Protein AF-A0A367PMP8-F1 (afdb_monomer_lite)

Structure (mmCIF, N/CA/C/O backbone):
data_AF-A0A367PMP8-F1
#
_entry.id   AF-A0A367PMP8-F1
#
loop_
_atom_site.group_PDB
_atom_site.id
_atom_site.type_symbol
_atom_site.label_atom_id
_atom_site.label_alt_id
_atom_site.label_comp_id
_atom_site.label_asym_id
_atom_site.label_entity_id
_atom_site.label_seq_id
_atom_site.pdbx_PDB_ins_code
_atom_site.Cartn_x
_atom_site.Cartn_y
_atom_site.Cartn_z
_atom_site.occupancy
_atom_site.B_iso_or_equiv
_atom_site.auth_seq_id
_atom_site.auth_comp_id
_atom_site.auth_asym_id
_atom_site.auth_atom_id
_atom_site.pdbx_PDB_model_num
ATOM 1 N N . MET A 1 1 ? -10.893 -5.552 10.935 1.00 85.62 1 MET A N 1
ATOM 2 C CA . MET A 1 1 ? -11.098 -5.593 9.469 1.00 85.62 1 MET A CA 1
ATOM 3 C C . MET A 1 1 ? -9.881 -4.990 8.791 1.00 85.62 1 MET A C 1
ATOM 5 O O . MET A 1 1 ? -9.346 -4.010 9.304 1.00 85.62 1 MET A O 1
ATOM 9 N N . ARG A 1 2 ? -9.446 -5.575 7.673 1.00 90.00 2 ARG A N 1
ATOM 10 C CA . ARG A 1 2 ? -8.241 -5.177 6.938 1.00 90.00 2 ARG A CA 1
ATOM 11 C C . ARG A 1 2 ? -8.614 -4.730 5.525 1.00 90.00 2 ARG A C 1
ATOM 13 O O . ARG A 1 2 ? -9.463 -5.356 4.899 1.00 90.00 2 ARG A O 1
ATOM 20 N N . ILE A 1 3 ? -7.978 -3.672 5.033 1.00 93.56 3 ILE A N 1
ATOM 21 C CA . ILE A 1 3 ? -8.108 -3.182 3.659 1.00 93.56 3 ILE A CA 1
ATOM 22 C C . ILE A 1 3 ? -6.790 -3.430 2.927 1.00 93.56 3 ILE A C 1
ATOM 24 O O . ILE A 1 3 ? -5.734 -2.950 3.341 1.00 93.56 3 ILE A O 1
ATOM 28 N N . LEU A 1 4 ? -6.866 -4.164 1.819 1.00 94.81 4 LEU A N 1
ATOM 29 C CA . LEU A 1 4 ? -5.799 -4.257 0.830 1.00 94.81 4 LEU A CA 1
ATOM 30 C C . LEU A 1 4 ? -6.060 -3.215 -0.262 1.00 94.81 4 LEU A C 1
ATOM 32 O O . LEU A 1 4 ? -7.098 -3.261 -0.920 1.00 94.81 4 LEU 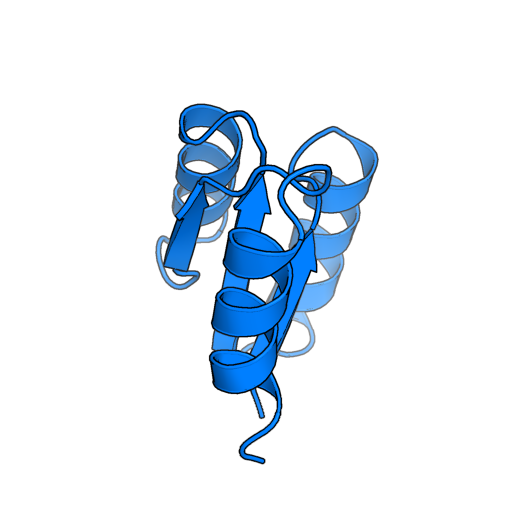A O 1
ATOM 36 N N . MET A 1 5 ? -5.127 -2.288 -0.463 1.00 95.25 5 MET A N 1
ATOM 37 C CA . MET A 1 5 ? -5.165 -1.337 -1.572 1.00 95.25 5 MET A CA 1
ATOM 38 C C . MET A 1 5 ? -4.170 -1.766 -2.645 1.00 95.25 5 MET A C 1
ATOM 40 O O . MET A 1 5 ? -2.965 -1.764 -2.404 1.00 95.25 5 MET A O 1
ATOM 44 N N . LEU A 1 6 ? -4.691 -2.124 -3.819 1.00 95.81 6 LEU A N 1
ATOM 45 C CA . LEU A 1 6 ? -3.903 -2.460 -5.002 1.00 95.81 6 LEU A CA 1
ATOM 46 C C . LEU A 1 6 ? -3.663 -1.192 -5.832 1.00 95.81 6 LEU A C 1
ATOM 48 O O . LEU A 1 6 ? -4.61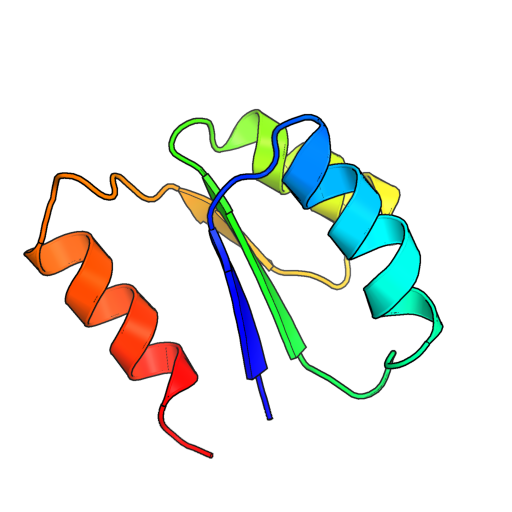4 -0.543 -6.269 1.00 95.81 6 LEU A O 1
ATOM 52 N N . GLY A 1 7 ? -2.396 -0.865 -6.065 1.00 96.88 7 GLY A N 1
ATOM 53 C CA . GLY A 1 7 ? -1.964 0.323 -6.792 1.00 96.88 7 GLY A CA 1
ATOM 54 C C . GLY A 1 7 ? -1.745 1.529 -5.876 1.00 96.88 7 GLY A C 1
ATOM 55 O O . GLY A 1 7 ? -2.676 2.081 -5.298 1.00 96.88 7 GLY A O 1
ATOM 56 N N . CYS A 1 8 ? -0.500 1.985 -5.808 1.00 97.69 8 CYS A N 1
ATOM 57 C CA . CYS A 1 8 ? 0.003 3.119 -5.031 1.00 97.69 8 CYS A CA 1
ATOM 58 C C . CYS A 1 8 ? 0.446 4.289 -5.930 1.00 97.69 8 CYS A C 1
ATOM 60 O O . CYS A 1 8 ? 1.145 5.202 -5.491 1.00 97.69 8 CYS A O 1
ATOM 62 N N . GLY A 1 9 ? 0.024 4.279 -7.198 1.00 96.06 9 GLY A N 1
ATOM 63 C CA . GLY A 1 9 ? 0.122 5.428 -8.095 1.00 96.06 9 GLY A CA 1
ATOM 64 C C . GLY A 1 9 ? -0.809 6.577 -7.684 1.00 96.06 9 GLY A C 1
ATOM 65 O O . GLY A 1 9 ? -1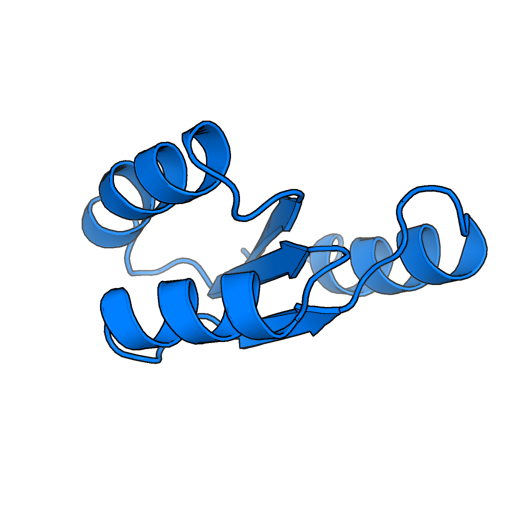.401 6.581 -6.608 1.00 96.06 9 GLY A O 1
ATOM 66 N N . ASN A 1 10 ? -0.986 7.559 -8.570 1.00 96.88 10 ASN A N 1
ATOM 67 C CA . ASN A 1 10 ? -1.675 8.815 -8.244 1.00 96.88 10 ASN A CA 1
ATOM 68 C C . ASN A 1 10 ? -3.078 8.623 -7.623 1.00 96.88 10 ASN A C 1
ATOM 70 O O . ASN A 1 10 ? -3.390 9.205 -6.586 1.00 96.88 10 ASN A O 1
ATOM 74 N N . ILE A 1 11 ? -3.913 7.774 -8.234 1.00 96.62 11 ILE A N 1
ATOM 75 C CA . ILE A 1 11 ? -5.287 7.545 -7.761 1.00 96.62 11 ILE A CA 1
ATOM 76 C C . ILE A 1 11 ? -5.296 6.817 -6.416 1.00 96.62 11 ILE A C 1
ATOM 78 O O . ILE A 1 11 ? -5.908 7.304 -5.469 1.00 96.62 11 ILE A O 1
ATOM 82 N N . GLY A 1 12 ? -4.591 5.688 -6.310 1.00 96.75 12 GLY A N 1
ATOM 83 C CA . GLY A 1 12 ? -4.549 4.905 -5.075 1.00 96.75 12 GLY A CA 1
ATOM 84 C C . GLY A 1 12 ? -3.969 5.688 -3.899 1.00 96.75 12 GLY A C 1
ATOM 85 O O . GLY A 1 12 ? -4.536 5.665 -2.809 1.00 96.75 12 GLY A O 1
ATOM 86 N N . ALA A 1 13 ? -2.920 6.480 -4.133 1.00 97.50 13 ALA A N 1
ATOM 87 C CA . ALA A 1 13 ? -2.339 7.348 -3.116 1.00 97.50 13 ALA A CA 1
ATOM 88 C C . ALA A 1 13 ? -3.328 8.415 -2.619 1.00 97.50 13 ALA A C 1
ATOM 90 O O . ALA A 1 13 ? -3.446 8.628 -1.414 1.00 97.50 13 ALA A O 1
ATOM 91 N N . ASN A 1 14 ? -4.085 9.057 -3.515 1.00 97.94 14 ASN A N 1
ATOM 92 C CA . ASN A 1 14 ? -5.104 10.027 -3.105 1.00 97.94 14 ASN A CA 1
ATOM 93 C C . ASN A 1 14 ? -6.254 9.371 -2.335 1.00 97.94 14 ASN A C 1
ATOM 95 O O . ASN A 1 14 ? -6.697 9.918 -1.329 1.00 97.94 14 ASN A O 1
ATOM 99 N N . VAL A 1 15 ? -6.689 8.175 -2.740 1.00 97.25 15 VAL A N 1
ATOM 100 C CA . VAL A 1 15 ? -7.676 7.408 -1.966 1.00 97.25 15 VAL A CA 1
ATOM 101 C C . VAL A 1 15 ? -7.138 7.091 -0.570 1.00 97.25 15 VAL A C 1
ATOM 103 O O . VAL A 1 15 ? -7.859 7.277 0.405 1.00 97.25 15 VAL A O 1
ATOM 106 N N . ALA A 1 16 ? -5.875 6.674 -0.445 1.00 96.62 16 ALA A N 1
ATOM 107 C CA . ALA A 1 16 ? -5.270 6.339 0.843 1.00 96.62 16 ALA A CA 1
ATOM 108 C C . ALA A 1 16 ? -5.191 7.558 1.776 1.00 96.62 16 ALA A C 1
ATOM 110 O O . ALA A 1 16 ? -5.566 7.458 2.946 1.00 96.62 16 ALA A O 1
ATOM 111 N N . ARG A 1 17 ? -4.771 8.716 1.245 1.00 96.56 17 ARG A N 1
ATOM 112 C CA . ARG A 1 17 ? -4.719 9.996 1.976 1.00 96.56 17 ARG A CA 1
ATOM 113 C C . ARG A 1 17 ? -6.073 10.409 2.535 1.00 96.56 17 ARG A C 1
ATOM 115 O O . ARG A 1 17 ? -6.144 10.962 3.624 1.00 96.56 17 ARG A O 1
ATOM 122 N N . GLU A 1 18 ? -7.141 10.119 1.807 1.00 96.44 18 GLU A N 1
ATOM 123 C CA . GLU A 1 18 ? -8.501 10.456 2.208 1.00 96.44 18 GLU A CA 1
ATOM 124 C C . GLU A 1 18 ? -9.110 9.404 3.152 1.00 96.44 18 GLU A C 1
ATOM 126 O O . GLU A 1 18 ? -9.814 9.743 4.108 1.00 96.44 18 GLU A O 1
ATOM 131 N N . LEU A 1 19 ? -8.870 8.120 2.898 1.00 94.50 19 LEU A N 1
ATOM 132 C CA . LEU A 1 19 ? -9.514 7.025 3.620 1.00 94.50 19 LEU A CA 1
ATOM 133 C C . LEU A 1 19 ? -8.901 6.808 5.005 1.00 94.50 19 LEU A C 1
ATOM 135 O O . LEU A 1 19 ? -9.630 6.682 5.991 1.00 94.50 19 LEU A O 1
ATOM 139 N N . LEU A 1 20 ? -7.571 6.792 5.085 1.00 94.81 20 LEU A N 1
ATOM 140 C CA . LEU A 1 20 ? -6.857 6.391 6.292 1.00 94.81 20 LEU A CA 1
ATOM 141 C C . LEU A 1 20 ? -7.142 7.304 7.500 1.00 94.81 20 LEU A C 1
ATOM 143 O O . LEU A 1 20 ? -7.427 6.772 8.573 1.00 94.81 20 LEU A O 1
ATOM 147 N N . PRO A 1 21 ? -7.181 8.647 7.362 1.00 93.69 21 PRO A N 1
ATOM 148 C CA . PRO A 1 21 ? -7.545 9.528 8.473 1.00 93.69 21 PRO A CA 1
ATOM 149 C C . PRO A 1 21 ? -9.006 9.391 8.909 1.00 93.69 21 PRO A C 1
ATOM 151 O O . PRO A 1 21 ? -9.325 9.646 10.068 1.00 93.69 21 PRO A O 1
ATO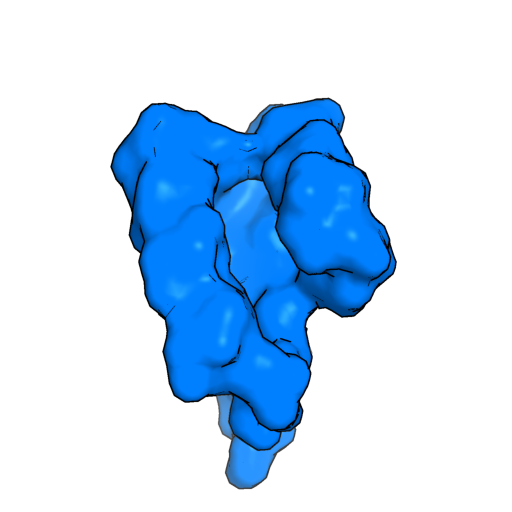M 154 N N . ARG A 1 22 ? -9.906 9.005 7.994 1.00 95.75 22 ARG A N 1
ATOM 155 C CA . ARG A 1 22 ? -11.335 8.835 8.296 1.00 95.75 22 ARG A CA 1
ATOM 156 C C . ARG A 1 22 ? -11.627 7.531 9.024 1.00 95.75 22 ARG A C 1
ATOM 158 O O . ARG A 1 22 ? -12.599 7.478 9.772 1.00 95.75 22 ARG A O 1
ATOM 165 N N . ARG A 1 23 ? -10.826 6.494 8.777 1.00 94.94 23 ARG A N 1
ATOM 166 C CA . ARG A 1 23 ? -10.988 5.146 9.339 1.00 94.94 23 ARG A CA 1
ATOM 167 C C . ARG A 1 23 ? -9.656 4.631 9.913 1.00 94.94 23 ARG A C 1
ATOM 169 O O . ARG A 1 23 ? -9.125 3.635 9.409 1.00 94.94 23 ARG A O 1
ATOM 176 N N . PRO A 1 24 ? -9.069 5.315 10.916 1.00 93.50 24 PRO A N 1
ATOM 177 C CA . PRO A 1 24 ? -7.744 4.987 11.448 1.00 93.50 24 PRO A CA 1
ATOM 178 C C . PRO A 1 24 ? -7.708 3.678 12.249 1.00 93.50 24 PRO A C 1
ATOM 180 O O . PRO A 1 24 ? -6.628 3.193 12.575 1.00 93.50 24 PRO A O 1
ATOM 183 N N . GLU A 1 25 ? -8.871 3.129 12.599 1.00 94.00 25 GLU A N 1
ATOM 184 C CA . GLU A 1 25 ? -9.027 1.866 13.319 1.00 94.00 25 GLU A CA 1
ATOM 185 C C . GLU A 1 25 ? -8.866 0.623 12.431 1.00 94.00 25 GLU A C 1
ATOM 187 O O . GLU A 1 25 ? -8.787 -0.491 12.947 1.00 94.00 25 GLU A O 1
ATOM 192 N N . LEU A 1 26 ? -8.851 0.793 11.106 1.00 93.38 26 LEU A N 1
ATOM 193 C CA . LEU A 1 26 ? -8.665 -0.304 10.161 1.00 93.38 26 LEU A CA 1
ATOM 194 C C . LEU A 1 26 ? -7.180 -0.593 9.933 1.00 93.38 26 LEU A C 1
ATOM 196 O O . LEU A 1 26 ? -6.336 0.302 9.954 1.00 93.38 26 LEU A O 1
ATOM 200 N N . GLU A 1 27 ? -6.866 -1.854 9.653 1.00 93.19 27 GLU A N 1
ATOM 201 C CA . GLU A 1 27 ? -5.535 -2.233 9.185 1.00 93.19 27 GLU A CA 1
ATOM 202 C C . GLU A 1 27 ? -5.431 -2.007 7.677 1.00 93.19 27 GLU A C 1
ATOM 204 O O . GLU A 1 27 ? -6.278 -2.481 6.919 1.00 93.19 27 GLU A O 1
ATOM 209 N N . TYR A 1 28 ? -4.374 -1.332 7.233 1.00 95.44 28 TYR A N 1
ATOM 210 C CA . TYR A 1 28 ? -4.138 -1.052 5.819 1.00 95.44 28 TYR A CA 1
ATOM 211 C C . TYR A 1 28 ? -2.894 -1.765 5.323 1.00 95.44 28 TYR A C 1
ATOM 213 O O . TYR A 1 28 ? -1.844 -1.748 5.973 1.00 95.44 28 TYR A O 1
ATOM 221 N N . VAL A 1 29 ? -3.012 -2.348 4.137 1.00 96.38 29 VAL A N 1
ATOM 222 C CA . VAL A 1 29 ? -1.879 -2.872 3.383 1.00 96.38 29 VAL A CA 1
ATOM 223 C C . VAL A 1 29 ? -1.882 -2.255 1.998 1.00 96.38 29 VAL A C 1
ATOM 225 O O . VAL A 1 29 ? -2.861 -2.363 1.264 1.00 96.38 29 VAL A O 1
ATOM 228 N N . PHE A 1 30 ? -0.784 -1.590 1.667 1.00 97.31 30 PHE A N 1
ATOM 229 C CA . PHE A 1 30 ? -0.530 -0.980 0.374 1.00 97.31 30 PHE A CA 1
ATOM 230 C C . PHE A 1 30 ? 0.283 -1.947 -0.467 1.00 97.31 30 PHE A C 1
ATOM 232 O O . PHE A 1 30 ? 1.354 -2.391 -0.055 1.00 97.31 30 PHE A O 1
ATOM 239 N N . ALA A 1 31 ? -0.254 -2.303 -1.623 1.00 96.94 31 ALA A N 1
ATOM 240 C CA . ALA A 1 31 ? 0.339 -3.279 -2.508 1.00 96.94 31 ALA A CA 1
ATOM 241 C C . ALA A 1 31 ? 0.483 -2.681 -3.905 1.00 96.94 31 ALA A C 1
ATOM 243 O O . ALA A 1 31 ? -0.471 -2.139 -4.463 1.00 96.94 31 ALA A O 1
ATOM 244 N N . ASP A 1 32 ? 1.681 -2.761 -4.466 1.00 98.00 32 ASP A N 1
ATOM 245 C CA . ASP A 1 32 ? 1.981 -2.276 -5.813 1.00 98.00 32 ASP A CA 1
ATOM 246 C C . ASP A 1 32 ? 3.054 -3.161 -6.456 1.00 98.00 32 ASP A C 1
ATOM 248 O O . ASP A 1 32 ? 3.821 -3.833 -5.761 1.00 98.00 32 ASP A O 1
ATOM 252 N N . LEU A 1 33 ? 3.129 -3.153 -7.785 1.00 97.50 33 LEU A N 1
ATOM 253 C CA . LEU A 1 33 ? 4.231 -3.782 -8.509 1.00 97.50 33 LEU A CA 1
ATOM 254 C C . LEU A 1 33 ? 5.567 -3.108 -8.165 1.00 97.50 33 LEU A C 1
ATOM 256 O O . LEU A 1 33 ? 6.601 -3.774 -8.074 1.00 97.50 33 LEU A O 1
ATOM 260 N N . ASN A 1 34 ? 5.531 -1.794 -7.940 1.00 97.88 34 ASN A N 1
ATOM 261 C CA . ASN A 1 34 ? 6.632 -0.985 -7.449 1.00 97.88 34 ASN A CA 1
ATOM 262 C C . ASN A 1 34 ? 6.580 -0.868 -5.915 1.00 97.88 34 ASN A C 1
ATOM 264 O O . ASN A 1 34 ? 5.851 -0.038 -5.366 1.00 97.88 34 ASN A O 1
ATOM 268 N N . LEU A 1 35 ? 7.397 -1.672 -5.228 1.00 97.88 35 LEU A N 1
ATOM 269 C CA . LEU A 1 35 ? 7.480 -1.676 -3.765 1.00 97.88 35 LEU A CA 1
ATOM 270 C C . LEU A 1 35 ? 7.802 -0.289 -3.190 1.00 97.88 35 LEU A C 1
ATOM 272 O O . LEU A 1 35 ? 7.142 0.138 -2.245 1.00 97.88 35 LEU A O 1
ATOM 276 N N . ASP A 1 36 ? 8.733 0.443 -3.804 1.00 98.31 36 ASP A N 1
ATOM 277 C CA . ASP A 1 36 ? 9.164 1.762 -3.331 1.00 98.31 36 ASP A CA 1
ATOM 278 C C . ASP A 1 36 ? 7.995 2.758 -3.295 1.00 98.31 36 ASP A C 1
ATOM 280 O O . ASP A 1 36 ? 7.919 3.618 -2.416 1.00 98.31 36 ASP A O 1
ATOM 284 N N . ALA A 1 37 ? 7.051 2.645 -4.236 1.00 98.00 37 ALA A N 1
ATOM 285 C CA . ALA A 1 37 ? 5.858 3.487 -4.254 1.00 98.00 37 ALA A CA 1
ATOM 286 C C . ALA A 1 37 ? 4.926 3.176 -3.071 1.00 98.00 37 ALA A C 1
ATOM 288 O O . ALA A 1 37 ? 4.423 4.101 -2.425 1.00 98.00 37 ALA A O 1
ATOM 289 N N . ALA A 1 38 ? 4.726 1.892 -2.763 1.00 98.12 38 ALA A N 1
ATOM 290 C CA . ALA A 1 38 ? 3.922 1.457 -1.624 1.00 98.12 38 ALA A CA 1
ATOM 291 C C . ALA A 1 38 ? 4.567 1.853 -0.285 1.00 98.12 38 ALA A C 1
ATOM 293 O O . ALA A 1 38 ? 3.887 2.382 0.596 1.00 98.12 38 ALA A O 1
ATOM 294 N N . GLU A 1 39 ? 5.880 1.661 -0.145 1.00 98.44 39 GLU A N 1
ATOM 295 C CA . GLU A 1 39 ? 6.643 2.039 1.051 1.00 98.44 39 GLU A CA 1
ATOM 296 C C . GLU A 1 39 ? 6.638 3.550 1.275 1.00 98.44 39 GLU A C 1
ATOM 298 O O . GLU A 1 39 ? 6.373 4.015 2.386 1.00 98.44 39 GLU A O 1
ATOM 303 N N . LYS A 1 40 ? 6.856 4.333 0.213 1.00 98.12 40 LYS A N 1
ATOM 304 C CA . LYS A 1 40 ? 6.800 5.795 0.280 1.00 98.12 40 LYS A CA 1
ATOM 305 C C . LYS A 1 40 ? 5.435 6.284 0.756 1.00 98.12 40 LYS A C 1
ATOM 307 O O . LYS A 1 40 ? 5.378 7.158 1.619 1.00 98.12 40 LYS A O 1
ATOM 312 N N . LEU A 1 41 ? 4.348 5.720 0.225 1.00 97.75 41 LEU A N 1
ATOM 313 C CA . LEU A 1 41 ? 2.992 6.076 0.642 1.00 97.75 41 LEU A CA 1
ATOM 314 C C . LEU A 1 41 ? 2.716 5.668 2.097 1.00 97.75 41 LEU A C 1
ATOM 316 O O . LEU A 1 41 ? 2.115 6.433 2.849 1.00 97.75 41 LEU A O 1
ATOM 320 N N . ALA A 1 42 ? 3.173 4.486 2.516 1.00 97.38 42 ALA A N 1
ATOM 321 C CA . ALA A 1 42 ? 3.042 4.039 3.900 1.00 97.38 42 ALA A CA 1
ATOM 322 C C . ALA A 1 42 ? 3.771 4.982 4.867 1.00 97.38 42 ALA A C 1
ATOM 324 O O . ALA A 1 42 ? 3.195 5.383 5.881 1.00 97.38 42 ALA A O 1
ATOM 325 N N . LEU A 1 43 ? 5.003 5.381 4.535 1.00 97.56 43 LEU A N 1
ATOM 326 C CA . LEU A 1 43 ? 5.793 6.324 5.326 1.00 97.56 43 LEU A CA 1
ATOM 327 C C . LEU A 1 43 ? 5.132 7.706 5.391 1.00 97.56 43 LEU A C 1
ATOM 329 O O . LEU A 1 43 ? 5.020 8.276 6.475 1.00 97.56 43 LEU A O 1
ATOM 333 N N . GLU A 1 44 ? 4.650 8.214 4.254 1.00 96.31 44 GLU A N 1
ATOM 334 C CA . GLU A 1 44 ? 3.916 9.481 4.168 1.00 96.31 44 GLU A CA 1
ATOM 335 C C . GLU A 1 44 ? 2.700 9.501 5.108 1.00 96.31 44 GLU A C 1
ATOM 337 O O . GLU A 1 44 ? 2.432 10.505 5.765 1.00 96.31 44 GLU A O 1
ATOM 342 N N . LEU A 1 45 ? 2.002 8.369 5.228 1.00 95.00 45 LEU A N 1
ATOM 343 C CA . LEU A 1 45 ? 0.813 8.209 6.067 1.00 95.00 45 LEU A CA 1
ATOM 344 C C . LEU A 1 45 ? 1.132 7.732 7.496 1.00 95.00 45 LEU A C 1
ATOM 346 O O . LEU A 1 45 ? 0.291 7.137 8.175 1.00 95.00 45 LEU A O 1
ATOM 350 N N . GLY A 1 46 ? 2.345 8.019 7.977 1.00 92.50 46 GLY A N 1
ATOM 351 C CA . GLY A 1 46 ? 2.752 7.807 9.367 1.00 92.50 46 GLY A CA 1
ATOM 352 C C . GLY A 1 46 ? 3.279 6.406 9.676 1.00 92.50 46 GLY A C 1
ATOM 353 O O . GLY A 1 46 ? 3.307 6.018 10.843 1.00 92.50 46 GLY A O 1
ATOM 354 N N . GLY A 1 47 ? 3.658 5.630 8.656 1.00 88.56 47 GLY A N 1
ATOM 355 C CA . GLY A 1 47 ? 4.322 4.328 8.793 1.00 88.56 47 GLY A CA 1
ATOM 356 C C . GLY A 1 47 ? 3.454 3.212 9.381 1.00 88.56 47 GLY A C 1
ATOM 357 O O . GLY A 1 47 ? 3.965 2.141 9.695 1.00 88.56 47 GLY A O 1
ATOM 358 N N . ARG A 1 48 ? 2.150 3.450 9.564 1.00 85.81 48 ARG A N 1
ATOM 359 C CA . ARG A 1 48 ? 1.202 2.449 10.078 1.00 85.81 48 ARG A CA 1
ATOM 360 C C . ARG A 1 48 ? 0.806 1.395 9.038 1.00 85.81 48 ARG A C 1
ATOM 362 O O . ARG A 1 48 ? 0.698 0.230 9.421 1.00 85.81 48 ARG A O 1
ATOM 369 N N . PRO A 1 49 ? 0.555 1.751 7.762 1.00 94.38 49 PRO A N 1
ATOM 370 C CA . PRO A 1 49 ? 0.236 0.758 6.742 1.00 94.38 49 PRO A CA 1
ATOM 371 C C . PRO A 1 49 ? 1.427 -0.156 6.471 1.00 94.38 49 PRO A C 1
ATOM 373 O O . PRO A 1 49 ? 2.565 0.307 6.419 1.00 94.38 49 PRO A O 1
ATOM 376 N N . ARG A 1 50 ? 1.173 -1.446 6.235 1.00 95.25 50 ARG A N 1
ATOM 377 C CA . ARG A 1 50 ? 2.213 -2.325 5.677 1.00 95.25 50 ARG A CA 1
ATOM 378 C C . ARG A 1 50 ? 2.323 -2.070 4.180 1.00 95.25 50 ARG A C 1
ATOM 380 O O . ARG A 1 50 ? 1.301 -1.904 3.521 1.00 95.25 50 ARG A O 1
ATOM 387 N N . ALA A 1 51 ? 3.535 -2.104 3.649 1.00 97.44 51 ALA A N 1
ATOM 388 C CA . ALA A 1 51 ? 3.784 -2.074 2.215 1.00 97.44 51 ALA A CA 1
ATOM 389 C C . ALA A 1 51 ? 4.229 -3.460 1.745 1.00 97.44 51 ALA A C 1
ATOM 391 O O . ALA A 1 51 ? 5.023 -4.117 2.420 1.00 97.44 51 ALA A O 1
ATOM 392 N N . ILE A 1 52 ? 3.699 -3.917 0.615 1.00 96.50 52 ILE A N 1
ATOM 393 C CA . ILE A 1 52 ? 4.098 -5.174 -0.019 1.00 96.50 52 ILE A CA 1
ATOM 394 C C . ILE A 1 52 ? 4.242 -4.981 -1.525 1.00 96.50 52 ILE A C 1
ATOM 396 O O . ILE A 1 52 ? 3.564 -4.155 -2.136 1.00 96.50 52 ILE A O 1
ATOM 400 N N . ARG A 1 53 ? 5.106 -5.792 -2.131 1.00 96.75 53 ARG A N 1
ATOM 401 C CA . ARG A 1 53 ? 5.167 -5.918 -3.582 1.00 96.75 53 ARG A CA 1
ATOM 402 C C . ARG A 1 53 ? 4.142 -6.949 -4.031 1.00 96.75 53 ARG A C 1
ATOM 404 O O . ARG A 1 53 ? 4.081 -8.024 -3.440 1.00 96.75 53 ARG A O 1
ATOM 411 N N . ILE A 1 54 ? 3.402 -6.651 -5.092 1.00 95.50 54 ILE A N 1
ATOM 412 C CA . ILE A 1 54 ? 2.509 -7.616 -5.734 1.00 95.50 54 ILE A CA 1
ATOM 413 C C . ILE A 1 54 ? 2.529 -7.444 -7.248 1.00 95.50 54 ILE A C 1
ATOM 415 O O . ILE A 1 54 ? 2.502 -6.323 -7.749 1.00 95.50 54 ILE A O 1
ATOM 419 N N . ASP A 1 55 ? 2.549 -8.553 -7.978 1.00 95.38 55 ASP A N 1
ATOM 420 C CA . ASP A 1 55 ? 2.222 -8.548 -9.399 1.00 95.38 55 ASP A CA 1
ATOM 421 C C . ASP A 1 55 ? 0.795 -9.070 -9.565 1.00 95.38 55 ASP A C 1
ATOM 423 O O . ASP A 1 55 ? 0.511 -10.226 -9.273 1.00 95.38 55 ASP A O 1
ATOM 427 N N . ILE A 1 56 ? -0.121 -8.216 -10.021 1.00 93.75 56 ILE A N 1
ATOM 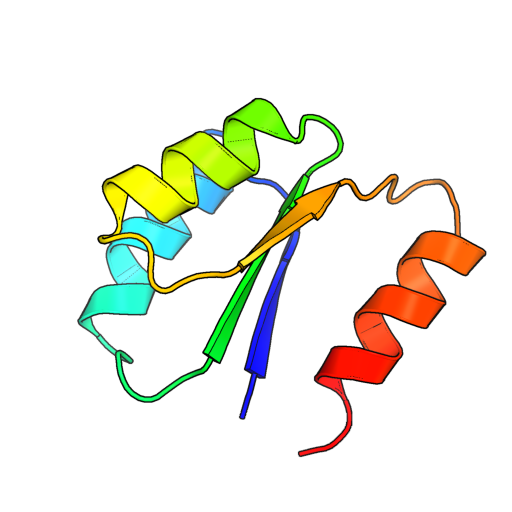428 C CA . ILE A 1 56 ? -1.529 -8.593 -10.211 1.00 93.75 56 ILE A CA 1
ATOM 429 C C . ILE A 1 56 ? -1.736 -9.555 -11.389 1.00 93.75 56 ILE A C 1
ATOM 431 O O . ILE A 1 56 ? -2.816 -10.129 -11.523 1.00 93.75 56 ILE A O 1
ATOM 435 N N . HIS A 1 57 ? -0.733 -9.713 -12.256 1.00 95.50 57 HIS A N 1
ATOM 436 C CA . HIS A 1 57 ? -0.745 -10.707 -13.325 1.00 95.50 57 HIS A CA 1
ATOM 437 C C . HIS A 1 57 ? -0.267 -12.083 -12.842 1.00 95.50 57 HIS A C 1
ATOM 439 O O . HIS A 1 57 ? -0.540 -13.084 -13.508 1.00 95.50 57 HIS A O 1
ATOM 445 N N . ASP A 1 58 ? 0.384 -12.151 -11.677 1.00 95.50 58 ASP A N 1
ATOM 446 C CA . ASP A 1 58 ? 0.675 -13.395 -10.975 1.00 95.50 58 ASP A CA 1
ATOM 447 C C . ASP A 1 58 ? -0.509 -13.761 -10.076 1.00 95.50 58 ASP A C 1
ATOM 449 O O . ASP A 1 58 ? -0.707 -13.235 -8.977 1.00 95.50 58 ASP A O 1
ATOM 453 N N . ARG A 1 59 ? -1.319 -14.696 -10.569 1.00 94.25 59 ARG A N 1
ATOM 454 C CA . ARG A 1 59 ? -2.519 -15.155 -9.875 1.00 94.25 59 ARG A CA 1
ATOM 455 C C . ARG A 1 59 ? -2.220 -15.741 -8.496 1.00 94.25 59 ARG A C 1
ATOM 457 O O . ARG A 1 59 ? -2.980 -15.485 -7.571 1.00 94.25 59 ARG A O 1
ATOM 464 N N . GLU A 1 60 ? -1.152 -16.519 -8.346 1.00 91.12 60 GLU A N 1
ATOM 465 C CA . GLU A 1 60 ? -0.845 -17.184 -7.074 1.00 91.12 60 GLU A CA 1
ATOM 466 C C . GLU A 1 60 ? -0.404 -16.157 -6.020 1.00 91.12 60 GLU A C 1
ATOM 468 O O . GLU A 1 60 ? -0.846 -16.184 -4.865 1.00 91.12 60 GLU A O 1
ATOM 473 N N . SER A 1 61 ? 0.396 -15.174 -6.444 1.00 87.62 61 SER A N 1
ATOM 474 C CA . SER A 1 61 ? 0.759 -14.027 -5.608 1.00 87.62 61 SER A CA 1
ATOM 475 C C . SER A 1 61 ? -0.470 -13.213 -5.183 1.00 87.62 61 SER A C 1
ATOM 477 O O . SER A 1 61 ? -0.593 -12.825 -4.014 1.00 87.62 61 SER A O 1
ATOM 479 N N . LEU A 1 62 ? -1.419 -12.998 -6.099 1.00 91.38 62 LEU A N 1
ATOM 480 C CA . LEU A 1 62 ? -2.651 -12.271 -5.807 1.00 91.38 62 LEU A CA 1
ATOM 481 C C . LEU A 1 62 ? -3.561 -13.029 -4.834 1.00 91.38 62 LEU A C 1
ATOM 483 O O . LEU A 1 62 ? -4.008 -12.446 -3.843 1.00 91.38 62 LEU A O 1
ATOM 487 N N . ASP A 1 63 ? -3.783 -14.320 -5.077 1.00 91.44 63 ASP A N 1
ATOM 488 C CA . ASP A 1 63 ? -4.634 -15.174 -4.245 1.00 91.44 63 ASP A CA 1
ATOM 489 C C . ASP A 1 63 ? -4.080 -15.254 -2.808 1.00 91.44 63 ASP A C 1
ATOM 491 O O . ASP A 1 63 ? -4.805 -14.973 -1.848 1.00 91.44 63 ASP A O 1
ATOM 495 N N . SER A 1 64 ? -2.772 -15.498 -2.644 1.00 87.50 64 SER A N 1
ATOM 496 C CA . SER A 1 64 ? -2.135 -15.542 -1.314 1.00 87.50 64 SER A CA 1
ATOM 497 C C . SER A 1 64 ? -2.245 -14.215 -0.547 1.00 87.50 64 SER A C 1
ATOM 499 O O . SER A 1 64 ? -2.434 -14.197 0.674 1.00 87.50 64 SER A O 1
ATOM 501 N N . THR A 1 65 ? -2.185 -13.083 -1.253 1.00 88.06 65 THR A N 1
ATOM 502 C CA . THR A 1 65 ? -2.337 -11.759 -0.639 1.00 88.06 65 THR A CA 1
ATOM 503 C C . THR A 1 65 ? -3.779 -11.512 -0.189 1.00 88.06 65 THR A C 1
ATOM 505 O O . THR A 1 65 ? -4.011 -10.984 0.905 1.00 88.06 65 THR A O 1
ATOM 508 N N . LEU A 1 66 ? -4.761 -11.915 -1.000 1.00 88.44 66 LEU A N 1
ATOM 509 C CA . LEU A 1 66 ? -6.185 -11.750 -0.705 1.00 88.44 66 LEU A CA 1
ATOM 510 C C . LEU A 1 66 ? -6.645 -12.620 0.471 1.00 88.44 66 LEU A C 1
ATOM 512 O O . LEU A 1 66 ? -7.390 -12.128 1.322 1.00 88.44 66 LEU A O 1
ATOM 516 N N . GLU A 1 67 ? -6.152 -13.855 0.593 1.00 83.69 67 GLU A N 1
ATOM 517 C CA . GLU A 1 67 ? -6.458 -14.743 1.728 1.00 83.69 67 GLU A CA 1
ATOM 518 C C . GLU A 1 67 ? -6.109 -14.114 3.085 1.00 83.69 67 GLU A C 1
ATOM 520 O O . GLU A 1 67 ? -6.865 -14.240 4.053 1.00 83.69 67 GLU A O 1
ATOM 525 N N . GLY A 1 68 ? -5.008 -13.357 3.151 1.00 68.75 68 GLY A N 1
ATOM 526 C CA . GLY A 1 68 ? -4.609 -12.598 4.340 1.00 68.75 68 GLY A CA 1
ATOM 527 C C . GLY A 1 68 ? -5.532 -11.421 4.691 1.00 68.75 68 GLY A C 1
ATOM 528 O O . GLY A 1 68 ? -5.370 -10.811 5.750 1.00 68.75 68 GLY A O 1
ATOM 529 N N . THR A 1 69 ? -6.483 -11.095 3.815 1.00 66.75 69 THR A N 1
ATOM 530 C CA . THR A 1 69 ? -7.439 -9.982 3.941 1.00 66.75 69 THR A CA 1
ATOM 531 C C . THR A 1 69 ? -8.867 -10.469 4.222 1.00 66.75 69 THR A C 1
ATOM 533 O O . THR A 1 69 ? -9.663 -9.721 4.782 1.00 66.75 69 THR A O 1
ATOM 536 N N . ALA A 1 70 ? -9.185 -11.720 3.869 1.00 57.59 70 ALA A N 1
ATOM 537 C CA . ALA A 1 70 ? -10.532 -12.298 3.936 1.00 57.59 70 ALA A CA 1
ATOM 538 C C . ALA A 1 70 ? -10.915 -12.909 5.300 1.00 57.59 70 ALA A C 1
ATOM 540 O O . ALA A 1 70 ? -12.077 -13.247 5.512 1.00 57.59 70 ALA A O 1
ATO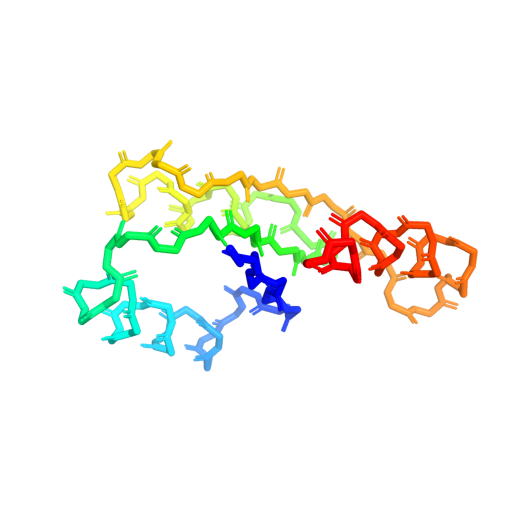M 541 N N . ARG A 1 71 ? -9.970 -13.050 6.241 1.00 48.69 71 ARG A N 1
ATOM 542 C CA . ARG A 1 71 ? -10.258 -13.514 7.612 1.00 48.69 71 ARG A CA 1
ATOM 543 C C . ARG A 1 71 ? -10.682 -12.329 8.486 1.00 48.69 71 ARG A C 1
ATOM 545 O O . ARG A 1 71 ? -9.870 -11.778 9.227 1.00 48.69 71 ARG A O 1
ATOM 552 N N . GLY A 1 72 ? -11.930 -11.899 8.312 1.00 46.06 72 GLY A N 1
ATOM 553 C CA . GLY A 1 72 ? -12.631 -10.933 9.164 1.00 46.06 72 GLY A CA 1
ATOM 554 C C . GLY A 1 72 ? -13.625 -11.620 10.081 1.00 46.06 72 GLY A C 1
ATOM 555 O O . GLY A 1 72 ? -14.233 -12.613 9.625 1.00 46.06 72 GLY A O 1
#

Secondary structure (DSSP, 8-state):
-EEEEE--SHHHHHHHHHHHHH-TTSEEEEEESSHHHHHHHHHHTTS-SEEEE--TT-HHHHHHHHHHHH--

Foldseek 3Di:
DEDEQEDLPDVSLVCCVVPCVVCVVYAYEYEYCDQVSQCVSCVVVPVRHHTDYADPVPPVRVVVVVVVVPPD

Organism: Cupriavidus necator (NCBI:txid106590)

pLDDT: mean 92.12, std 10.3, range [46.06, 98.44]

InterPro domains:
  IPR005097 Saccharopine dehydrogenase, NADP binding domain [PF03435] (3-68)
  IPR036291 NAD(P)-binding domain superfamily [SSF51735] (1-67)

Radius of gyration: 11.5 Å; chains: 1; bounding box: 22×28×27 Å

Sequence (72 aa):
MRILMLGCGNIGANVARELLPRRPELEYVFADLNLDAAEKLALELGGRPRAIRIDIHDRESLDSTLEGTARG